Protein AF-A0A3C0G3Q4-F1 (afdb_monomer_lite)

Structure (mmCIF, N/CA/C/O backbone):
data_AF-A0A3C0G3Q4-F1
#
_entry.id   AF-A0A3C0G3Q4-F1
#
loop_
_atom_site.group_PDB
_atom_site.id
_atom_site.type_symbol
_atom_site.label_atom_id
_atom_site.label_alt_id
_atom_site.label_comp_id
_atom_site.label_asym_id
_atom_site.label_entity_id
_atom_site.label_seq_id
_atom_site.pdbx_PDB_ins_code
_atom_site.Cartn_x
_atom_sit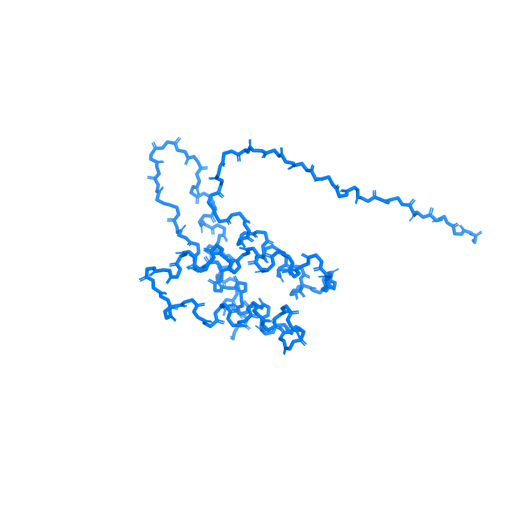e.Cartn_y
_atom_site.Cartn_z
_atom_site.occupancy
_atom_site.B_iso_or_equiv
_atom_site.auth_seq_id
_atom_site.auth_comp_id
_atom_site.auth_asym_id
_atom_site.auth_atom_id
_atom_site.pdbx_PDB_model_num
ATOM 1 N N . ARG A 1 1 ? -2.476 10.904 43.387 1.00 53.00 1 ARG A N 1
ATOM 2 C CA . ARG A 1 1 ? -2.756 12.140 42.613 1.00 53.00 1 ARG A CA 1
ATOM 3 C C . ARG A 1 1 ? -1.455 12.919 42.488 1.00 53.00 1 ARG A C 1
ATOM 5 O O . ARG A 1 1 ? -1.020 13.441 43.497 1.00 53.00 1 ARG A O 1
ATOM 12 N N . LEU A 1 2 ? -0.826 12.942 41.315 1.00 40.22 2 LEU A N 1
ATOM 13 C CA . LEU A 1 2 ? -0.593 14.146 40.508 1.00 40.22 2 LEU A CA 1
ATOM 14 C C . LEU A 1 2 ? 0.182 13.722 39.253 1.00 40.22 2 LEU A C 1
ATOM 16 O O . LEU A 1 2 ? 1.098 12.912 39.301 1.00 40.22 2 LEU A O 1
ATOM 20 N N . THR A 1 3 ? -0.289 14.240 38.135 1.00 50.31 3 THR A N 1
ATOM 21 C CA . THR A 1 3 ? 0.071 13.961 36.750 1.00 50.31 3 THR A CA 1
ATOM 22 C C . THR A 1 3 ? 1.507 14.368 36.422 1.00 50.31 3 THR A C 1
ATOM 24 O O . THR A 1 3 ? 1.848 15.547 36.535 1.00 50.31 3 THR A O 1
ATOM 27 N N . GLY A 1 4 ? 2.319 13.426 35.944 1.00 35.78 4 GLY A N 1
ATOM 28 C CA . GLY A 1 4 ? 3.590 13.719 35.286 1.00 35.78 4 GLY A CA 1
ATOM 29 C C . GLY A 1 4 ? 3.365 13.892 33.788 1.00 35.78 4 GLY A C 1
ATOM 30 O O . GLY A 1 4 ? 3.125 12.918 33.083 1.00 35.78 4 GLY A O 1
ATOM 31 N N . LYS A 1 5 ? 3.396 15.141 33.316 1.00 47.94 5 LYS A N 1
ATOM 32 C CA . LYS A 1 5 ? 3.453 15.485 31.891 1.00 47.94 5 LYS A CA 1
ATOM 33 C C . LYS A 1 5 ? 4.680 14.819 31.268 1.00 47.94 5 LYS A C 1
ATOM 35 O O . LYS A 1 5 ? 5.780 15.040 31.760 1.00 47.94 5 LYS A O 1
ATOM 40 N N . ILE A 1 6 ? 4.502 14.114 30.157 1.00 45.72 6 ILE A N 1
ATOM 41 C CA . ILE A 1 6 ? 5.606 13.805 29.246 1.00 45.72 6 ILE A CA 1
ATOM 42 C C . ILE A 1 6 ? 5.255 14.468 27.918 1.00 45.72 6 ILE A C 1
ATOM 44 O O . ILE A 1 6 ? 4.472 13.958 27.122 1.00 45.72 6 ILE A O 1
ATOM 48 N N . LYS A 1 7 ? 5.774 15.683 27.745 1.00 42.25 7 LYS A N 1
ATOM 49 C CA . LYS A 1 7 ? 5.955 16.315 26.443 1.00 42.25 7 LYS A CA 1
ATOM 50 C C . LYS A 1 7 ? 7.419 16.102 26.098 1.00 42.25 7 LYS A C 1
ATOM 52 O O . LYS A 1 7 ? 8.208 16.864 26.620 1.00 42.25 7 LYS A O 1
ATOM 57 N N . ASP A 1 8 ? 7.754 15.144 25.240 1.00 36.97 8 ASP A N 1
ATOM 58 C CA . ASP A 1 8 ? 9.074 15.097 24.596 1.00 36.97 8 ASP A CA 1
ATOM 59 C C . ASP A 1 8 ? 9.000 14.334 23.259 1.00 36.97 8 ASP A C 1
ATOM 61 O O . ASP A 1 8 ? 9.072 13.112 23.182 1.00 36.97 8 ASP A O 1
ATOM 65 N N . ILE A 1 9 ? 8.690 15.111 22.216 1.00 47.62 9 ILE A N 1
ATOM 66 C CA . ILE A 1 9 ? 9.418 15.239 20.943 1.00 47.62 9 ILE A CA 1
ATOM 67 C C . ILE A 1 9 ? 10.106 13.957 20.428 1.00 47.62 9 ILE A C 1
ATOM 69 O O . ILE A 1 9 ? 11.152 13.554 20.933 1.00 47.62 9 ILE A O 1
ATOM 73 N N . LYS A 1 10 ? 9.627 13.408 19.301 1.00 33.09 10 LYS A N 1
ATOM 74 C CA . LYS A 1 10 ? 10.506 12.668 18.382 1.00 33.09 10 LYS A CA 1
ATOM 75 C C . LYS A 1 10 ? 10.771 13.516 17.149 1.00 33.09 10 LYS A C 1
ATOM 77 O O . LYS A 1 10 ? 9.884 13.766 16.341 1.00 33.09 10 LYS A O 1
ATOM 82 N N . ASN A 1 11 ? 12.013 13.988 17.101 1.00 32.00 11 ASN A N 1
ATOM 83 C CA . ASN A 1 11 ? 12.652 14.712 16.019 1.00 32.00 11 ASN A CA 1
ATOM 84 C C . ASN A 1 11 ? 12.264 14.158 14.647 1.00 32.00 11 ASN A C 1
ATOM 86 O O . ASN A 1 11 ? 12.534 12.998 14.337 1.00 32.00 11 ASN A O 1
ATOM 90 N N . TYR A 1 12 ? 11.725 15.037 13.810 1.00 40.12 12 TYR A N 1
ATOM 91 C CA . TYR A 1 12 ? 11.748 14.890 12.365 1.00 40.12 12 TYR A CA 1
ATOM 92 C C . TYR A 1 12 ? 13.212 15.085 11.930 1.00 40.12 12 TYR A C 1
ATOM 94 O O . TYR A 1 12 ? 13.652 16.191 11.621 1.00 40.12 12 TYR A O 1
ATOM 102 N N . SER A 1 13 ? 14.021 14.026 12.030 1.00 34.19 13 SER A N 1
ATOM 103 C CA . SER A 1 13 ? 15.392 14.047 11.524 1.00 34.19 13 SER A CA 1
ATOM 104 C C . SER A 1 13 ? 15.311 13.948 10.009 1.00 34.19 13 SER A C 1
ATOM 106 O O . SER A 1 13 ? 15.182 12.863 9.448 1.00 34.19 13 SER A O 1
ATOM 108 N N . LYS A 1 14 ? 15.358 15.106 9.350 1.00 44.78 14 LYS A N 1
ATOM 109 C CA . LYS A 1 14 ? 15.646 15.228 7.924 1.00 44.78 14 LYS A CA 1
ATOM 110 C C . LYS A 1 14 ? 17.100 14.801 7.713 1.00 44.78 14 LYS A C 1
ATOM 112 O O . LYS A 1 14 ? 18.000 15.628 7.637 1.00 44.78 14 LYS A O 1
ATOM 117 N N . ASN A 1 15 ? 17.330 13.494 7.701 1.00 35.03 15 ASN A N 1
ATOM 118 C CA . ASN A 1 15 ? 18.604 12.917 7.318 1.00 35.03 15 ASN A CA 1
ATOM 119 C C . ASN A 1 15 ? 18.560 12.697 5.808 1.00 35.03 15 ASN A C 1
ATOM 121 O O . ASN A 1 15 ? 18.136 11.652 5.327 1.00 35.03 15 ASN A O 1
ATOM 125 N N . GLU A 1 16 ? 19.007 13.710 5.065 1.00 40.47 16 GLU A N 1
ATOM 126 C CA . GLU A 1 16 ? 19.535 13.549 3.707 1.00 40.47 16 GLU A CA 1
ATOM 127 C C . GLU A 1 16 ? 20.806 12.688 3.782 1.00 40.47 16 GLU A C 1
ATOM 129 O O . GLU A 1 16 ? 21.929 13.172 3.666 1.00 40.47 16 GLU A O 1
ATOM 134 N N . THR A 1 17 ? 20.647 11.396 4.067 1.00 36.12 17 THR A N 1
ATOM 135 C CA . THR A 1 17 ? 21.727 10.418 3.968 1.00 36.12 17 THR A CA 1
ATOM 136 C C . THR A 1 17 ? 21.529 9.671 2.666 1.00 36.12 17 THR A C 1
ATOM 138 O O . THR A 1 17 ? 20.880 8.631 2.633 1.00 36.12 17 THR A O 1
ATOM 141 N N . THR A 1 18 ? 22.088 10.226 1.591 1.00 48.38 18 THR A N 1
ATOM 142 C CA . THR A 1 18 ? 22.407 9.519 0.346 1.00 48.38 18 THR A CA 1
ATOM 143 C C . THR A 1 18 ? 23.060 8.179 0.694 1.00 48.38 18 THR A C 1
ATOM 145 O O . THR A 1 18 ? 24.253 8.122 0.984 1.00 48.38 18 THR A O 1
ATOM 148 N N . SER A 1 19 ? 22.267 7.112 0.742 1.00 37.28 19 SER A N 1
ATOM 149 C CA . SER A 1 19 ? 22.692 5.786 1.192 1.00 37.28 19 SER A CA 1
ATOM 150 C C . SER A 1 19 ? 22.136 4.772 0.211 1.00 37.28 19 SER A C 1
ATOM 152 O O . SER A 1 19 ? 21.012 4.325 0.373 1.00 37.28 19 SER A O 1
ATOM 154 N N . ALA A 1 20 ? 22.930 4.487 -0.825 1.00 42.19 20 ALA A N 1
ATOM 155 C CA . ALA A 1 20 ? 22.786 3.375 -1.766 1.00 42.19 20 ALA A CA 1
ATOM 156 C C . ALA A 1 20 ? 21.333 3.007 -2.113 1.00 42.19 20 ALA A C 1
ATOM 158 O O . ALA A 1 20 ? 20.776 2.155 -1.429 1.00 42.19 20 ALA A O 1
ATOM 159 N N . ASP A 1 21 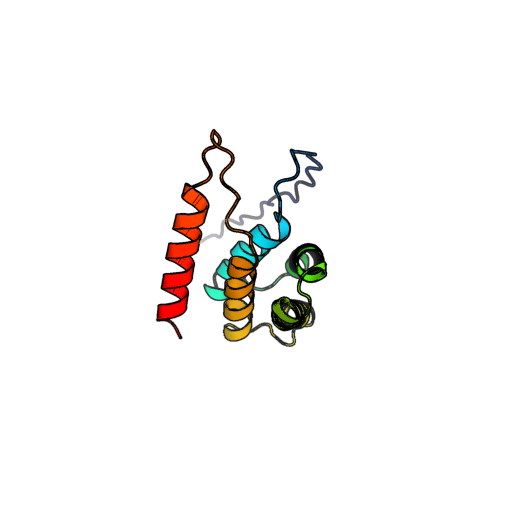? 20.774 3.615 -3.172 1.00 47.53 21 ASP A N 1
ATOM 160 C CA . ASP A 1 21 ? 19.427 3.401 -3.729 1.00 47.53 21 ASP A CA 1
ATOM 161 C C . ASP A 1 21 ? 18.860 2.003 -3.431 1.00 47.53 21 ASP A C 1
ATOM 163 O O . ASP A 1 21 ? 19.009 1.055 -4.211 1.00 47.53 21 ASP A O 1
ATOM 167 N N . LEU A 1 22 ? 18.228 1.848 -2.263 1.00 58.72 22 LEU A N 1
ATOM 168 C CA . LEU A 1 22 ? 17.490 0.644 -1.940 1.00 58.72 22 LEU A CA 1
ATOM 169 C C . LEU A 1 22 ? 16.242 0.706 -2.814 1.00 58.72 22 LEU A C 1
ATOM 171 O O . LEU A 1 22 ? 15.433 1.619 -2.645 1.00 58.72 22 LEU A O 1
ATOM 175 N N . PRO A 1 23 ? 16.059 -0.233 -3.755 1.00 70.75 23 PRO A N 1
ATOM 176 C CA . PRO A 1 23 ? 14.931 -0.150 -4.658 1.00 70.75 23 PRO A CA 1
ATOM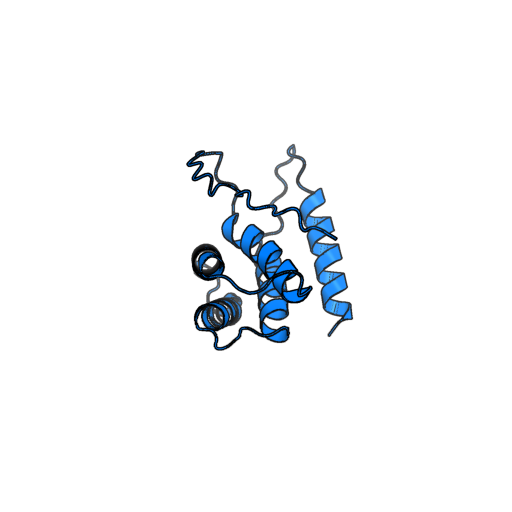 177 C C . PRO A 1 23 ? 13.630 -0.275 -3.855 1.00 70.75 23 PRO A C 1
ATOM 179 O O . PRO A 1 23 ? 13.511 -1.136 -2.964 1.00 70.75 23 PRO A O 1
ATOM 182 N N . PHE A 1 24 ? 12.668 0.576 -4.209 1.00 78.69 24 PHE A N 1
ATOM 183 C CA . PHE A 1 24 ? 11.301 0.583 -3.690 1.00 78.69 24 PHE A CA 1
ATOM 184 C C . PHE A 1 24 ? 11.195 0.867 -2.179 1.00 78.69 24 PHE A C 1
ATOM 186 O O . PHE A 1 24 ? 10.459 0.186 -1.457 1.00 78.69 24 PHE A O 1
ATOM 193 N N . GLU A 1 25 ? 11.987 1.811 -1.663 1.00 85.56 25 GLU A N 1
ATOM 194 C CA . GLU A 1 25 ? 11.963 2.177 -0.241 1.00 85.56 25 GLU A CA 1
ATOM 195 C C . GLU A 1 25 ? 10.626 2.818 0.160 1.00 85.56 25 GLU A C 1
ATOM 197 O O . GLU A 1 25 ? 10.072 2.471 1.209 1.00 85.56 25 GLU A O 1
ATOM 202 N N . ALA A 1 26 ? 10.054 3.685 -0.681 1.00 86.81 26 ALA A N 1
ATOM 203 C CA . ALA A 1 26 ? 8.774 4.317 -0.375 1.00 86.81 26 ALA A CA 1
ATOM 204 C C . ALA A 1 26 ? 7.630 3.292 -0.345 1.00 86.81 26 ALA A C 1
ATOM 206 O O . ALA A 1 26 ? 6.797 3.348 0.559 1.00 86.81 26 ALA A O 1
ATOM 207 N N . ILE A 1 27 ? 7.621 2.311 -1.256 1.00 87.38 27 ILE A N 1
ATOM 208 C CA . ILE A 1 27 ? 6.654 1.200 -1.239 1.00 87.38 27 ILE A CA 1
ATOM 209 C C . ILE A 1 27 ? 6.756 0.398 0.066 1.00 87.38 27 ILE A C 1
ATOM 211 O O . ILE A 1 27 ? 5.735 0.142 0.705 1.00 87.38 27 ILE A O 1
ATOM 215 N N . LYS A 1 28 ? 7.966 0.034 0.510 1.00 86.00 28 LYS A N 1
ATOM 216 C CA . LYS A 1 28 ? 8.164 -0.719 1.767 1.00 86.00 28 LYS A CA 1
ATOM 217 C C . LYS A 1 28 ? 7.677 0.059 2.986 1.00 86.00 28 LYS A C 1
ATOM 219 O O . LYS A 1 28 ? 6.967 -0.487 3.831 1.00 86.00 28 LYS A O 1
ATOM 224 N N . ASN A 1 29 ? 8.018 1.342 3.053 1.00 88.56 29 ASN A N 1
ATOM 225 C CA . ASN A 1 29 ? 7.578 2.215 4.135 1.00 88.56 29 ASN A CA 1
ATOM 226 C C . ASN A 1 29 ? 6.053 2.400 4.115 1.00 88.56 29 ASN A C 1
ATOM 228 O O . ASN A 1 29 ? 5.423 2.377 5.171 1.00 88.56 29 ASN A O 1
ATOM 232 N N . ALA A 1 30 ? 5.439 2.508 2.933 1.00 89.88 30 ALA A N 1
ATOM 233 C CA . ALA A 1 30 ? 3.988 2.568 2.786 1.00 89.88 30 ALA A CA 1
ATOM 234 C C . ALA A 1 30 ? 3.295 1.276 3.246 1.00 89.88 30 ALA A C 1
ATOM 236 O O . ALA A 1 30 ? 2.283 1.362 3.935 1.00 89.88 30 ALA A O 1
ATOM 237 N N . VAL A 1 31 ? 3.842 0.093 2.945 1.00 88.69 31 VAL A N 1
ATOM 238 C CA . VAL A 1 31 ? 3.311 -1.197 3.431 1.00 88.69 31 VAL A CA 1
ATOM 239 C C . VAL A 1 31 ? 3.337 -1.266 4.957 1.00 88.69 31 VAL A C 1
ATOM 241 O O . VAL A 1 31 ? 2.324 -1.609 5.569 1.00 88.69 31 VAL A O 1
ATOM 244 N N . SER A 1 32 ? 4.462 -0.896 5.577 1.00 88.88 32 SER A N 1
ATOM 245 C CA . SER A 1 32 ? 4.580 -0.850 7.040 1.00 88.88 32 SER A CA 1
ATOM 246 C C . SER A 1 32 ? 3.621 0.176 7.648 1.00 88.88 32 SER A C 1
ATOM 248 O O . SER A 1 32 ? 2.974 -0.088 8.660 1.00 88.88 32 SER A O 1
ATOM 250 N N . ARG A 1 33 ? 3.443 1.330 6.995 1.00 91.06 33 ARG A N 1
ATOM 251 C CA . ARG A 1 33 ? 2.485 2.335 7.450 1.00 91.06 33 ARG A CA 1
ATOM 252 C C . ARG A 1 33 ? 1.037 1.853 7.348 1.00 91.06 33 ARG A C 1
ATOM 254 O O . ARG A 1 33 ? 0.264 2.069 8.277 1.00 91.06 33 ARG A O 1
ATOM 261 N N . LEU A 1 34 ? 0.670 1.190 6.252 1.00 88.19 34 LEU A N 1
ATOM 262 C CA . LEU A 1 34 ? -0.655 0.591 6.073 1.00 88.19 34 LEU A CA 1
ATOM 263 C C . LEU A 1 34 ? -0.926 -0.489 7.118 1.00 88.19 34 LEU A C 1
ATOM 265 O O . LEU A 1 34 ? -2.043 -0.564 7.613 1.00 88.19 34 LEU A O 1
ATOM 269 N N . GLU A 1 35 ? 0.085 -1.261 7.518 1.00 87.69 35 GLU A N 1
ATOM 270 C CA . GLU A 1 35 ? -0.049 -2.245 8.594 1.00 87.69 35 GLU A CA 1
ATOM 271 C C . GLU A 1 35 ? -0.496 -1.599 9.910 1.00 87.69 35 GLU A C 1
ATOM 273 O O . GLU A 1 35 ? -1.470 -2.046 10.512 1.00 87.69 35 GLU A O 1
ATOM 278 N N . GLN A 1 36 ? 0.146 -0.500 10.315 1.00 87.69 36 GLN A N 1
ATOM 279 C CA . GLN A 1 36 ? -0.220 0.239 11.531 1.00 87.69 36 GLN A CA 1
ATOM 280 C C . GLN A 1 36 ? -1.655 0.781 11.473 1.00 87.69 36 GLN A C 1
ATOM 282 O O . GLN A 1 36 ? -2.364 0.787 12.483 1.00 87.69 36 GLN A O 1
ATOM 287 N N . LEU A 1 37 ? -2.090 1.228 10.288 1.00 87.88 37 LEU A N 1
ATOM 288 C CA . LEU A 1 37 ? -3.460 1.689 10.049 1.00 87.88 37 LEU A CA 1
ATOM 289 C C . LEU A 1 37 ? -4.461 0.522 10.101 1.00 87.88 37 LEU A C 1
ATOM 291 O O . LEU A 1 37 ? -5.548 0.673 10.654 1.00 87.88 37 LEU A O 1
ATOM 295 N N . VAL A 1 38 ? -4.098 -0.652 9.572 1.00 86.12 38 VAL A N 1
ATOM 296 C CA . VAL A 1 38 ? -4.924 -1.873 9.599 1.00 86.12 38 VAL A CA 1
ATOM 297 C C . VAL A 1 38 ? -5.071 -2.424 11.015 1.00 86.12 38 VAL A C 1
ATOM 299 O O . VAL A 1 38 ? -6.160 -2.855 11.391 1.00 86.12 38 VAL A O 1
ATOM 302 N N . GLN A 1 39 ? -4.001 -2.401 11.809 1.00 84.94 39 GLN A N 1
ATOM 303 C CA . GLN A 1 39 ? -4.025 -2.834 13.207 1.00 84.94 39 GLN A CA 1
ATOM 304 C C . GLN A 1 39 ? -4.743 -1.829 14.125 1.00 84.94 39 GLN A C 1
ATOM 306 O O . GLN A 1 39 ? -5.016 -2.140 15.283 1.00 84.94 39 GLN A O 1
ATOM 311 N N . GLY A 1 40 ? -5.075 -0.634 13.619 1.00 81.94 40 GLY A N 1
ATOM 312 C CA . GLY A 1 40 ? -5.714 0.427 14.397 1.00 81.94 40 GLY A CA 1
ATOM 313 C C . GLY A 1 40 ? -4.805 1.015 15.479 1.00 81.94 40 GLY A C 1
ATOM 314 O O . GLY A 1 40 ? -5.288 1.683 16.390 1.00 81.94 40 GLY A O 1
ATOM 315 N N . GLU A 1 41 ? -3.495 0.768 15.398 1.00 77.00 41 GLU A N 1
ATOM 316 C CA . GLU A 1 41 ? -2.515 1.267 16.364 1.00 77.00 41 GLU A CA 1
ATOM 317 C C . GLU A 1 41 ? -2.326 2.780 16.244 1.00 77.00 41 GLU A C 1
ATOM 319 O O . GLU A 1 41 ? -1.978 3.454 17.218 1.00 77.00 41 GLU A O 1
ATOM 324 N N . GLN A 1 42 ? -2.518 3.320 15.038 1.00 81.56 42 GLN A N 1
ATOM 325 C CA . GLN A 1 42 ? -2.334 4.732 14.735 1.00 81.56 42 GLN A CA 1
ATOM 326 C C . GLN A 1 42 ? -3.378 5.227 13.736 1.00 81.56 42 GLN A C 1
ATOM 328 O O . GLN A 1 42 ? -3.800 4.502 12.843 1.00 81.56 42 GLN A O 1
ATOM 333 N N . GLU A 1 43 ? -3.760 6.495 13.871 1.00 86.88 43 GLU A N 1
ATOM 334 C CA . GLU A 1 43 ? -4.614 7.183 12.903 1.00 86.88 43 GLU A CA 1
ATOM 335 C C . GLU A 1 43 ? -3.792 7.736 11.730 1.00 86.88 43 GLU A C 1
ATOM 337 O O . GLU A 1 43 ? -2.571 7.924 11.829 1.00 86.88 43 GLU A O 1
ATOM 342 N N . PHE A 1 44 ? -4.484 8.020 10.625 1.00 88.44 44 PHE A N 1
ATOM 343 C CA . PHE A 1 44 ? -3.909 8.677 9.454 1.00 88.44 44 PHE A CA 1
ATOM 344 C C . PHE A 1 44 ? -3.449 10.106 9.790 1.00 88.44 44 PHE A C 1
ATOM 346 O O . PHE A 1 44 ? -4.168 10.864 10.443 1.00 88.44 44 PHE A O 1
ATOM 353 N N . LYS A 1 45 ? -2.274 10.496 9.295 1.00 90.06 45 LYS A N 1
ATOM 354 C CA . LYS A 1 45 ? -1.639 11.809 9.479 1.00 90.06 45 LYS A CA 1
ATOM 355 C C . LYS A 1 45 ? -1.320 12.459 8.139 1.00 90.06 45 LYS A C 1
ATOM 357 O O . LYS A 1 45 ? -1.198 11.784 7.126 1.00 90.06 45 LYS A O 1
ATOM 362 N N . GLU A 1 46 ? -1.129 13.775 8.129 1.00 84.38 46 GLU A N 1
ATOM 363 C CA . GLU A 1 46 ? -0.789 14.511 6.901 1.00 84.38 46 GLU A CA 1
ATOM 364 C C . GLU A 1 46 ? 0.496 13.988 6.238 1.00 84.38 46 GLU A C 1
ATOM 366 O O . GLU A 1 46 ? 0.524 13.837 5.016 1.00 84.38 46 GLU A O 1
ATOM 371 N N . ASP A 1 47 ? 1.495 13.597 7.039 1.00 87.12 47 ASP A N 1
ATOM 372 C CA . ASP A 1 47 ? 2.738 12.962 6.577 1.00 87.12 47 ASP A CA 1
ATOM 373 C C . ASP A 1 47 ? 2.506 11.670 5.774 1.00 87.12 47 ASP A C 1
ATOM 375 O O . ASP A 1 47 ? 3.272 11.357 4.860 1.00 87.12 47 ASP A O 1
ATOM 379 N N . ASP A 1 48 ? 1.416 10.947 6.047 1.00 87.31 48 ASP A N 1
ATOM 380 C CA . ASP A 1 48 ? 1.075 9.719 5.326 1.00 87.31 48 ASP A CA 1
ATOM 381 C C . ASP A 1 48 ? 0.743 10.013 3.863 1.00 87.31 48 ASP A C 1
ATOM 383 O O . ASP A 1 48 ? 1.022 9.205 2.984 1.00 87.31 48 ASP A O 1
ATOM 387 N N . THR A 1 49 ? 0.215 11.204 3.574 1.00 88.12 49 THR A N 1
ATOM 388 C CA . THR A 1 49 ? -0.050 11.653 2.200 1.00 88.12 49 THR A CA 1
ATOM 389 C C . THR A 1 49 ? 1.245 11.740 1.400 1.00 88.12 49 THR A C 1
ATOM 391 O O . THR A 1 49 ? 1.292 11.315 0.246 1.00 88.12 49 THR A O 1
ATOM 394 N N . ILE A 1 50 ? 2.312 12.260 2.014 1.00 90.12 50 ILE A N 1
ATOM 395 C CA . ILE A 1 50 ? 3.630 12.395 1.382 1.00 90.12 50 ILE A CA 1
ATOM 396 C C . ILE A 1 50 ? 4.203 11.005 1.104 1.00 90.12 50 ILE A C 1
ATOM 398 O O . ILE A 1 50 ? 4.660 10.731 -0.006 1.00 90.12 50 ILE A O 1
ATOM 402 N N . LEU A 1 51 ? 4.109 10.111 2.091 1.00 88.69 51 LEU A N 1
ATOM 403 C CA . LEU A 1 51 ? 4.559 8.730 1.976 1.00 88.69 51 LEU A CA 1
ATOM 404 C C . LEU A 1 51 ? 3.819 7.963 0.871 1.00 88.69 51 LEU A C 1
ATOM 406 O O . LEU A 1 51 ? 4.452 7.338 0.021 1.00 88.69 51 LEU A O 1
ATOM 410 N N . PHE A 1 52 ? 2.488 8.037 0.847 1.00 90.12 52 PHE A N 1
ATOM 411 C CA . PHE A 1 52 ? 1.665 7.349 -0.148 1.00 90.12 52 PHE A CA 1
ATOM 412 C C . PHE A 1 52 ? 1.836 7.928 -1.552 1.00 90.12 52 PHE A C 1
ATOM 414 O O . PHE A 1 52 ? 1.861 7.166 -2.517 1.00 90.12 52 PHE A O 1
ATOM 421 N N . THR A 1 53 ? 2.072 9.237 -1.673 1.00 88.44 53 THR A N 1
ATOM 422 C CA . THR A 1 53 ? 2.437 9.862 -2.953 1.00 88.44 53 THR A CA 1
ATOM 423 C C . THR A 1 53 ? 3.781 9.333 -3.460 1.00 88.44 53 THR A C 1
ATOM 425 O O . THR A 1 53 ? 3.907 8.981 -4.632 1.00 88.44 53 THR A O 1
ATOM 428 N N . ALA A 1 54 ? 4.792 9.239 -2.590 1.00 88.81 54 ALA A N 1
ATOM 429 C CA . ALA A 1 54 ? 6.106 8.713 -2.957 1.00 88.81 54 ALA A CA 1
ATOM 430 C C . ALA A 1 54 ? 6.032 7.236 -3.381 1.00 88.81 54 ALA A C 1
ATOM 432 O O . ALA A 1 54 ? 6.570 6.874 -4.427 1.00 88.81 54 ALA A O 1
ATOM 433 N N . ALA A 1 55 ? 5.294 6.410 -2.635 1.00 88.69 55 ALA A N 1
ATOM 434 C CA . ALA A 1 55 ? 5.048 5.013 -2.989 1.00 88.69 55 ALA A CA 1
ATOM 435 C C . ALA A 1 55 ? 4.283 4.877 -4.313 1.00 88.69 55 ALA A C 1
ATOM 437 O O . ALA A 1 55 ? 4.617 4.027 -5.134 1.00 88.69 55 ALA A O 1
ATOM 438 N N . GLY A 1 56 ? 3.297 5.745 -4.557 1.00 87.62 56 GLY A N 1
ATOM 439 C CA . GLY A 1 56 ? 2.579 5.813 -5.827 1.00 87.62 56 GLY A CA 1
ATOM 440 C C . GLY A 1 56 ? 3.493 6.160 -7.003 1.00 87.62 56 GLY A C 1
ATOM 441 O O . GLY A 1 56 ? 3.361 5.561 -8.066 1.00 87.62 56 GLY A O 1
ATOM 442 N N . ASN A 1 57 ? 4.460 7.061 -6.816 1.00 88.06 57 ASN A N 1
ATOM 443 C CA . ASN A 1 57 ? 5.443 7.403 -7.847 1.00 88.06 57 ASN A CA 1
ATOM 444 C C . ASN A 1 57 ? 6.398 6.237 -8.151 1.00 88.06 57 ASN A C 1
ATOM 446 O O . ASN A 1 57 ? 6.645 5.949 -9.322 1.00 88.06 57 ASN A O 1
ATOM 450 N N . GLU A 1 58 ? 6.901 5.537 -7.129 1.00 87.38 58 GLU A N 1
ATOM 451 C CA . GLU A 1 58 ? 7.719 4.326 -7.316 1.00 87.38 58 GLU A CA 1
ATOM 452 C C . GLU A 1 58 ? 6.923 3.206 -8.002 1.00 87.38 58 GLU A C 1
ATOM 454 O O . GLU A 1 58 ? 7.410 2.550 -8.924 1.00 87.38 58 GLU A O 1
ATOM 459 N N . LEU A 1 59 ? 5.662 3.015 -7.609 1.00 87.00 59 LEU A N 1
ATOM 460 C CA . LEU A 1 59 ? 4.780 2.040 -8.238 1.00 87.00 59 LEU A CA 1
ATOM 461 C C . LEU A 1 59 ? 4.456 2.426 -9.685 1.00 87.00 59 LEU A C 1
ATOM 463 O O . LEU A 1 59 ? 4.391 1.562 -10.553 1.00 87.00 59 LEU A O 1
ATOM 467 N N . ALA A 1 60 ? 4.292 3.717 -9.973 1.00 84.31 60 ALA A N 1
ATOM 468 C CA . ALA A 1 60 ? 4.083 4.206 -11.329 1.00 84.31 60 ALA A CA 1
ATOM 469 C C . ALA A 1 60 ? 5.289 3.912 -12.232 1.00 84.31 60 ALA A C 1
ATOM 471 O O . ALA A 1 60 ? 5.094 3.608 -13.406 1.00 84.31 60 ALA A O 1
ATOM 472 N N . GLN A 1 61 ? 6.516 3.930 -11.696 1.00 83.56 61 GLN A N 1
ATOM 473 C CA . GLN A 1 61 ? 7.705 3.497 -12.436 1.00 83.56 61 GLN A CA 1
ATOM 474 C C . GLN A 1 61 ? 7.647 2.002 -12.780 1.00 83.56 61 GLN A C 1
ATOM 476 O O . GLN A 1 61 ? 7.884 1.646 -13.932 1.00 83.56 61 GLN A O 1
ATOM 481 N N . LEU A 1 62 ? 7.241 1.141 -11.837 1.00 80.12 62 LEU A N 1
ATOM 482 C CA . LEU A 1 62 ? 6.967 -0.284 -12.107 1.00 80.12 62 LEU A CA 1
ATOM 483 C C . LEU A 1 62 ? 5.832 -0.476 -13.126 1.00 80.12 62 LEU A C 1
ATOM 485 O O . LEU A 1 62 ? 5.815 -1.430 -13.905 1.00 80.12 62 LEU A O 1
ATOM 489 N N . ALA A 1 63 ? 4.878 0.451 -13.135 1.00 77.94 63 ALA A N 1
ATOM 490 C CA . ALA A 1 63 ? 3.728 0.434 -14.019 1.00 77.94 63 ALA A CA 1
ATOM 491 C C . ALA A 1 63 ? 4.036 0.884 -15.449 1.00 77.94 63 ALA A C 1
ATOM 493 O O . ALA A 1 63 ? 3.193 0.679 -16.316 1.00 77.94 63 ALA A O 1
ATOM 494 N N . ILE A 1 64 ? 5.224 1.424 -15.741 1.00 77.00 64 ILE A N 1
ATOM 495 C CA . ILE A 1 64 ? 5.619 1.746 -17.123 1.00 77.00 64 ILE A CA 1
ATOM 496 C C . ILE A 1 64 ? 5.607 0.478 -17.988 1.00 77.00 64 ILE A C 1
ATOM 498 O O . ILE A 1 64 ? 5.154 0.515 -19.130 1.00 77.00 64 ILE A O 1
ATOM 502 N N . GLU A 1 65 ? 6.049 -0.653 -17.434 1.00 72.88 65 GLU A N 1
ATOM 503 C CA . GLU A 1 65 ? 6.086 -1.930 -18.150 1.00 72.88 65 GLU A CA 1
ATOM 504 C C . GLU A 1 65 ? 4.703 -2.591 -18.239 1.00 72.88 65 GLU A C 1
ATOM 506 O O . GLU A 1 65 ? 4.391 -3.245 -19.230 1.00 72.88 65 GLU A O 1
ATOM 511 N N . ASN A 1 66 ? 3.863 -2.428 -17.209 1.00 71.62 66 ASN A N 1
ATOM 512 C CA . ASN A 1 66 ? 2.547 -3.068 -17.117 1.00 71.62 66 ASN A CA 1
ATOM 513 C C . ASN A 1 66 ? 1.518 -2.161 -16.411 1.00 71.62 66 ASN A C 1
ATOM 515 O O . ASN A 1 66 ? 1.134 -2.430 -15.269 1.00 71.62 66 ASN A O 1
ATOM 519 N N . PRO A 1 67 ? 1.019 -1.101 -17.071 1.00 71.25 67 PRO A N 1
ATOM 520 C CA . PRO A 1 67 ? 0.224 -0.067 -16.405 1.00 71.25 67 PRO A CA 1
ATOM 521 C C . PRO A 1 67 ? -1.130 -0.577 -15.913 1.00 71.25 67 PRO A C 1
ATOM 523 O O . PRO A 1 67 ? -1.595 -0.189 -14.843 1.00 71.25 67 PRO A O 1
ATOM 526 N N . GLY A 1 68 ? -1.743 -1.500 -16.662 1.00 76.19 68 GLY A N 1
ATOM 527 C CA . GLY A 1 68 ? -3.026 -2.099 -16.294 1.00 76.19 68 GLY A CA 1
ATOM 528 C C . GLY A 1 68 ? -2.971 -2.897 -14.990 1.00 76.19 68 GLY A C 1
ATOM 529 O O . GLY A 1 68 ? -3.957 -2.917 -14.260 1.00 76.19 68 GLY A O 1
ATOM 530 N N . LYS A 1 69 ? -1.816 -3.495 -14.662 1.00 80.06 69 LYS A N 1
ATOM 531 C CA . LYS A 1 69 ? -1.647 -4.326 -13.461 1.00 80.06 69 LYS A CA 1
ATOM 532 C C . LYS A 1 69 ? -1.694 -3.503 -12.171 1.00 80.06 69 LYS A C 1
ATOM 534 O O . LYS A 1 69 ? -2.199 -3.983 -11.168 1.00 80.06 69 LYS A O 1
ATOM 539 N N . TYR A 1 70 ? -1.200 -2.265 -12.196 1.00 86.00 70 TYR A N 1
ATOM 540 C CA . TYR A 1 70 ? -1.043 -1.446 -10.985 1.00 86.00 70 TYR A CA 1
ATOM 541 C C . TYR A 1 70 ? -2.066 -0.314 -10.865 1.00 86.00 70 TYR A C 1
ATOM 543 O O . TYR A 1 70 ? -2.081 0.410 -9.869 1.00 86.00 70 TYR A O 1
ATOM 551 N N . LEU A 1 71 ? -2.951 -0.158 -11.854 1.00 84.06 71 LEU A N 1
ATOM 552 C CA . LEU A 1 71 ? -3.922 0.934 -11.892 1.00 84.06 71 LEU A CA 1
ATOM 553 C C . LEU A 1 71 ? -4.847 0.940 -10.667 1.00 84.06 71 LEU A C 1
ATOM 555 O O . LEU A 1 71 ? -5.092 1.999 -10.093 1.00 84.06 71 LEU A O 1
ATOM 559 N N . GLN A 1 72 ? -5.333 -0.230 -10.245 1.00 87.06 72 GLN A N 1
ATOM 560 C CA . GLN A 1 72 ? -6.226 -0.337 -9.086 1.00 87.06 72 GLN A CA 1
ATOM 561 C C . GLN A 1 72 ? -5.512 0.042 -7.782 1.00 87.06 72 GLN A C 1
ATOM 563 O O . GLN A 1 72 ? -6.097 0.697 -6.924 1.00 87.06 72 GLN A O 1
ATOM 568 N N . VAL A 1 73 ? -4.227 -0.291 -7.663 1.00 89.88 73 VAL A N 1
ATOM 569 C CA . VAL A 1 73 ? -3.391 0.041 -6.501 1.00 89.88 73 VAL A CA 1
ATOM 570 C C . VAL A 1 73 ? -3.145 1.545 -6.418 1.00 89.88 73 VAL A C 1
ATOM 572 O O . VAL A 1 73 ? -3.294 2.144 -5.356 1.00 89.88 73 VAL A O 1
ATOM 575 N N . LEU A 1 74 ? -2.832 2.176 -7.556 1.00 88.44 74 LEU A N 1
ATOM 576 C CA . LEU A 1 74 ? -2.664 3.627 -7.657 1.00 88.44 74 LEU A CA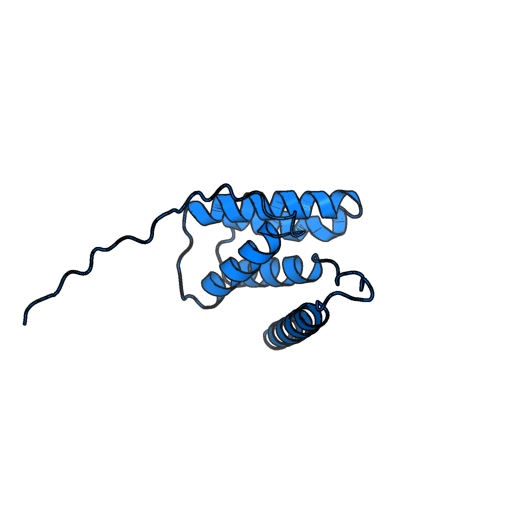 1
ATOM 577 C C . LEU A 1 74 ? -3.960 4.368 -7.308 1.00 88.44 74 LEU A C 1
ATOM 579 O O . LEU A 1 74 ? -3.925 5.378 -6.608 1.00 88.44 74 LEU A O 1
ATOM 583 N N . GLN A 1 75 ? -5.112 3.856 -7.753 1.00 89.06 75 GLN A N 1
ATOM 584 C CA . GLN A 1 75 ? -6.417 4.398 -7.370 1.00 89.06 75 GLN A CA 1
ATOM 585 C C . GLN A 1 75 ? -6.676 4.241 -5.868 1.00 89.06 75 GLN A C 1
ATOM 587 O O . GLN A 1 75 ? -7.090 5.205 -5.228 1.00 89.06 75 GLN A O 1
ATOM 592 N N . GLY A 1 76 ? -6.369 3.076 -5.292 1.00 90.38 76 GLY A N 1
ATOM 593 C CA . GLY A 1 76 ? -6.493 2.822 -3.856 1.00 90.38 76 GLY A CA 1
ATOM 594 C C . GLY A 1 76 ? -5.648 3.780 -3.014 1.00 90.38 76 GLY A C 1
ATOM 595 O O . GLY A 1 76 ? -6.181 4.408 -2.094 1.00 90.38 76 GLY A O 1
ATOM 596 N N . LEU A 1 77 ? -4.372 3.974 -3.376 1.00 89.94 77 LEU A N 1
ATOM 597 C CA . LEU A 1 77 ? -3.484 4.976 -2.768 1.00 89.94 77 LEU A CA 1
ATOM 598 C C . LEU A 1 77 ? -4.083 6.380 -2.873 1.00 89.94 77 LEU A C 1
ATOM 600 O O . LEU A 1 77 ? -4.187 7.091 -1.871 1.00 89.94 77 LEU A O 1
ATOM 604 N N . LYS A 1 78 ? -4.576 6.751 -4.058 1.00 89.94 78 LYS A N 1
ATOM 605 C CA . LYS A 1 78 ? -5.143 8.081 -4.270 1.00 89.94 78 LYS A CA 1
ATOM 606 C C . LYS A 1 78 ? -6.408 8.323 -3.449 1.00 89.94 78 LYS A C 1
ATOM 608 O O . LYS A 1 78 ? -6.629 9.427 -2.947 1.00 89.94 78 LYS A O 1
ATOM 613 N N . SER A 1 79 ? -7.240 7.302 -3.273 1.00 90.94 79 SER A N 1
ATOM 614 C CA . SER A 1 79 ? -8.423 7.365 -2.414 1.00 90.94 79 SER A CA 1
ATOM 615 C C . SER A 1 79 ? -8.060 7.517 -0.933 1.00 90.94 79 SER A C 1
ATOM 617 O O . SER A 1 79 ? -8.764 8.226 -0.207 1.00 90.94 79 SER A O 1
ATOM 619 N N . ILE A 1 80 ? -6.953 6.915 -0.480 1.00 90.50 80 ILE A N 1
ATOM 620 C CA . ILE A 1 80 ? -6.417 7.096 0.881 1.00 90.50 80 ILE A CA 1
ATOM 621 C C . ILE A 1 80 ? -5.964 8.544 1.091 1.00 90.50 80 ILE A C 1
ATOM 623 O O . ILE A 1 80 ? -6.370 9.173 2.074 1.00 90.50 80 ILE A O 1
ATOM 627 N N . GLU A 1 81 ? -5.186 9.096 0.155 1.00 88.06 81 GLU A N 1
ATOM 628 C CA . GLU A 1 81 ? -4.749 10.499 0.187 1.00 88.06 81 GLU A CA 1
ATOM 629 C C . GLU A 1 81 ? -5.955 11.446 0.294 1.00 88.06 81 GLU A C 1
ATOM 631 O O . GLU A 1 81 ? -6.029 12.273 1.204 1.00 88.06 81 GLU A O 1
ATOM 636 N N . ASN A 1 82 ? -6.958 11.249 -0.568 1.00 87.69 82 ASN A N 1
ATOM 637 C CA . ASN A 1 82 ? -8.147 12.098 -0.680 1.00 87.69 82 ASN A CA 1
ATOM 638 C C . ASN A 1 82 ? -9.197 11.891 0.427 1.00 87.69 82 ASN A C 1
ATOM 640 O O . ASN A 1 82 ? -10.290 12.445 0.329 1.00 87.69 82 ASN A O 1
ATOM 644 N N . ASN A 1 83 ? -8.920 11.079 1.451 1.00 87.81 83 ASN A N 1
ATOM 645 C CA . ASN A 1 83 ? -9.874 10.752 2.519 1.00 87.81 83 ASN A CA 1
ATOM 646 C C . ASN A 1 83 ? -11.186 10.093 2.034 1.00 87.81 83 ASN A C 1
ATOM 648 O O . ASN A 1 83 ? -12.187 10.096 2.743 1.00 87.81 83 ASN A O 1
ATOM 652 N N . THR A 1 84 ? -11.203 9.526 0.826 1.00 87.81 84 THR A N 1
ATOM 653 C CA . THR A 1 84 ? -12.380 8.842 0.253 1.00 87.81 84 THR A CA 1
ATOM 654 C C . THR A 1 84 ? -12.304 7.325 0.405 1.00 87.81 84 THR A C 1
ATOM 656 O O . THR A 1 84 ? -13.319 6.646 0.302 1.00 87.81 84 THR A O 1
ATOM 659 N N . GLY A 1 85 ? -11.113 6.793 0.698 1.00 85.19 85 GLY A N 1
ATOM 660 C CA . GLY A 1 85 ? -10.843 5.368 0.889 1.00 85.19 85 GLY A CA 1
ATOM 661 C C . GLY A 1 85 ? -10.028 5.071 2.146 1.00 85.19 85 GLY A C 1
ATOM 662 O O . GLY A 1 85 ? -9.221 4.149 2.141 1.00 85.19 85 GLY A O 1
ATOM 663 N N . ARG A 1 86 ? -10.175 5.859 3.217 1.00 89.50 86 ARG A N 1
ATOM 664 C CA . ARG A 1 86 ? -9.528 5.591 4.516 1.00 89.50 86 ARG A CA 1
ATOM 665 C C . ARG A 1 86 ? -10.342 4.585 5.324 1.00 89.50 86 ARG A C 1
ATOM 667 O O . ARG A 1 86 ? -10.988 4.930 6.308 1.00 89.50 86 ARG A O 1
ATOM 674 N N . ASN A 1 87 ? -10.372 3.349 4.847 1.00 90.81 87 ASN A N 1
ATOM 675 C CA . ASN A 1 87 ? -11.073 2.243 5.484 1.00 90.81 87 ASN A CA 1
ATOM 676 C C . ASN A 1 87 ? -10.208 0.979 5.455 1.00 90.81 87 ASN A C 1
ATOM 678 O O . ASN A 1 87 ? -9.250 0.880 4.688 1.00 90.81 87 ASN A O 1
ATOM 682 N N . LEU A 1 88 ? -10.561 0.024 6.315 1.00 88.25 88 LEU A N 1
ATOM 683 C CA . LEU A 1 88 ? -9.790 -1.199 6.518 1.00 88.25 88 LEU A CA 1
ATOM 684 C C . LEU A 1 88 ? -9.631 -2.014 5.226 1.00 88.25 88 LEU A C 1
ATOM 686 O O . LEU A 1 88 ? -8.550 -2.532 4.963 1.00 88.25 88 LEU A O 1
ATOM 690 N N . GLU A 1 89 ? -10.694 -2.104 4.426 1.00 90.06 89 GLU A N 1
ATOM 691 C CA . GLU A 1 89 ? -10.714 -2.866 3.175 1.00 90.06 89 GLU A CA 1
ATOM 692 C C . GLU A 1 89 ? -9.707 -2.297 2.174 1.00 90.06 89 GLU A C 1
ATOM 694 O O . GLU A 1 89 ? -8.854 -3.021 1.666 1.00 90.06 89 GLU A O 1
ATOM 699 N N . ASN A 1 90 ? -9.732 -0.980 1.959 1.00 90.94 90 ASN A N 1
ATOM 700 C CA . ASN A 1 90 ? -8.811 -0.318 1.047 1.00 90.94 90 ASN A CA 1
ATOM 701 C C . ASN A 1 90 ? -7.367 -0.345 1.572 1.00 90.94 90 ASN A C 1
ATOM 703 O O . ASN A 1 90 ? -6.439 -0.531 0.790 1.00 90.94 90 ASN A O 1
ATOM 707 N N . TYR A 1 91 ? -7.153 -0.224 2.887 1.00 90.19 91 TYR A N 1
ATOM 708 C CA . TYR A 1 91 ? -5.812 -0.356 3.460 1.00 90.19 91 TYR A CA 1
ATOM 709 C C . TYR A 1 91 ? -5.220 -1.748 3.242 1.00 90.19 91 TYR A C 1
ATOM 711 O O . TYR A 1 91 ? -4.081 -1.851 2.792 1.00 90.19 91 TYR A O 1
ATOM 719 N N . ARG A 1 92 ? -5.993 -2.811 3.496 1.00 89.56 92 ARG A N 1
ATOM 720 C CA . ARG A 1 92 ? -5.562 -4.198 3.261 1.00 89.56 92 ARG A CA 1
ATOM 721 C C . ARG A 1 92 ? -5.317 -4.477 1.785 1.00 89.56 92 ARG A C 1
ATOM 723 O O . ARG A 1 92 ? -4.298 -5.070 1.443 1.00 89.56 92 ARG A O 1
ATOM 730 N N . PHE A 1 93 ? -6.222 -4.019 0.923 1.00 91.69 93 PHE A N 1
ATOM 731 C CA . PHE A 1 93 ? -6.088 -4.159 -0.522 1.00 91.69 93 PHE A CA 1
ATOM 732 C C . PHE A 1 93 ? -4.788 -3.519 -1.020 1.00 91.69 93 PHE A C 1
ATOM 734 O O . PHE A 1 93 ? -3.951 -4.199 -1.609 1.00 91.69 93 PHE A O 1
ATOM 741 N N . VAL A 1 94 ? -4.568 -2.236 -0.716 1.00 91.25 94 VAL A N 1
ATOM 742 C CA . VAL A 1 94 ? -3.359 -1.520 -1.146 1.00 91.25 94 VAL A CA 1
ATOM 743 C C . VAL A 1 94 ? -2.102 -2.161 -0.556 1.00 91.25 94 VAL A C 1
ATOM 745 O O . VAL A 1 94 ? -1.114 -2.317 -1.266 1.00 91.25 94 VAL A O 1
ATOM 748 N N . GLN A 1 95 ? -2.133 -2.583 0.710 1.00 88.12 95 GLN A N 1
ATOM 749 C CA . GLN A 1 95 ? -1.001 -3.246 1.359 1.00 88.12 95 GLN A CA 1
ATOM 750 C C . GLN A 1 95 ? -0.602 -4.542 0.638 1.00 88.12 95 GLN A C 1
ATOM 752 O O . GLN A 1 95 ? 0.575 -4.738 0.329 1.00 88.12 95 GLN A O 1
ATOM 757 N N . LYS A 1 96 ? -1.579 -5.410 0.352 1.00 87.94 96 LYS A N 1
ATOM 758 C CA . LYS A 1 96 ? -1.374 -6.680 -0.353 1.00 87.94 96 LYS A CA 1
ATOM 759 C C . LYS A 1 96 ? -0.803 -6.449 -1.747 1.00 87.94 96 LYS A C 1
ATOM 761 O O . LYS A 1 96 ? 0.201 -7.053 -2.115 1.00 87.94 96 LYS A O 1
ATOM 766 N N . GLU A 1 97 ? -1.415 -5.552 -2.508 1.00 88.81 97 GLU A N 1
ATOM 767 C CA . GLU A 1 97 ? -1.019 -5.312 -3.891 1.00 88.81 97 GLU A CA 1
ATOM 768 C C . GLU A 1 97 ? 0.353 -4.636 -4.003 1.00 88.81 97 GLU A C 1
ATOM 770 O O . GLU A 1 97 ? 1.125 -4.960 -4.904 1.00 88.81 97 GLU A O 1
ATOM 775 N N . LEU A 1 98 ? 0.706 -3.746 -3.069 1.00 87.44 98 LEU A N 1
ATOM 776 C CA . LEU A 1 98 ? 2.052 -3.172 -2.999 1.00 87.44 98 LEU A CA 1
ATOM 777 C C . LEU A 1 98 ? 3.115 -4.242 -2.737 1.00 87.44 98 LEU A C 1
ATOM 779 O O . LEU A 1 98 ? 4.172 -4.209 -3.362 1.00 87.44 98 LEU A O 1
ATOM 783 N N . LEU A 1 99 ? 2.835 -5.214 -1.866 1.00 85.19 99 LEU A N 1
ATOM 784 C CA . LEU A 1 99 ? 3.734 -6.346 -1.636 1.00 85.19 99 LEU A CA 1
ATOM 785 C C . LEU A 1 99 ? 3.887 -7.228 -2.878 1.00 85.19 99 LEU A C 1
ATOM 787 O O . LEU A 1 99 ? 5.002 -7.627 -3.199 1.00 85.19 99 LEU A O 1
ATOM 791 N N . LEU A 1 100 ? 2.795 -7.491 -3.600 1.00 84.19 100 LEU A N 1
ATOM 792 C CA . LEU A 1 100 ? 2.816 -8.251 -4.857 1.00 84.19 100 LEU A CA 1
ATOM 793 C C . LEU A 1 100 ? 3.506 -7.500 -6.007 1.00 84.19 100 LEU A C 1
ATOM 795 O O . LEU A 1 100 ? 3.950 -8.120 -6.977 1.00 84.19 100 LEU A O 1
ATOM 799 N N . ALA A 1 101 ? 3.565 -6.170 -5.931 1.00 81.75 101 ALA A N 1
ATOM 800 C CA . ALA A 1 101 ? 4.247 -5.330 -6.907 1.00 81.75 101 ALA A CA 1
ATOM 801 C C . ALA A 1 101 ? 5.767 -5.309 -6.718 1.00 81.75 101 ALA A C 1
ATOM 803 O O . ALA A 1 101 ? 6.492 -5.058 -7.683 1.00 81.75 101 ALA A O 1
ATOM 804 N N . LEU A 1 102 ? 6.259 -5.575 -5.505 1.00 79.06 102 LEU A N 1
ATOM 805 C CA . LEU A 1 102 ? 7.691 -5.655 -5.258 1.00 79.06 102 LEU A CA 1
ATOM 806 C C . LEU A 1 102 ? 8.272 -6.852 -6.025 1.00 79.06 102 LEU A C 1
ATOM 808 O O . LEU A 1 102 ? 7.801 -7.977 -5.850 1.00 79.06 102 LEU A O 1
ATOM 812 N N . PRO A 1 103 ? 9.303 -6.653 -6.865 1.00 68.06 103 PRO A N 1
ATOM 813 C CA . PRO A 1 103 ? 9.957 -7.777 -7.509 1.00 68.06 103 PRO A CA 1
ATOM 814 C C . PRO A 1 103 ? 10.589 -8.660 -6.432 1.00 68.06 103 PRO A C 1
ATOM 816 O O . PRO A 1 103 ? 11.368 -8.166 -5.610 1.00 68.06 103 PRO A O 1
ATOM 819 N N . SER A 1 104 ? 10.300 -9.966 -6.465 1.00 59.31 104 SER A N 1
ATOM 820 C CA . SER A 1 104 ? 11.125 -10.965 -5.782 1.00 59.31 104 SER A CA 1
ATOM 821 C C . SER A 1 104 ? 12.555 -10.730 -6.243 1.00 59.31 104 SER A C 1
ATOM 823 O O . SER A 1 104 ? 12.863 -10.878 -7.427 1.00 59.31 104 SER A O 1
ATOM 825 N N . THR A 1 105 ? 13.398 -10.226 -5.343 1.00 54.47 105 THR A N 1
ATOM 826 C CA . THR A 1 105 ? 14.732 -9.730 -5.687 1.00 54.47 105 THR A CA 1
ATOM 827 C C . THR A 1 105 ? 15.461 -10.767 -6.542 1.00 54.47 105 THR A C 1
ATOM 829 O O . THR A 1 105 ? 15.596 -11.904 -6.077 1.00 54.47 105 THR A O 1
ATOM 832 N N . PRO A 1 106 ? 15.946 -10.436 -7.757 1.00 40.94 106 PRO A N 1
ATOM 833 C CA . PRO A 1 106 ? 16.796 -11.356 -8.490 1.00 40.94 106 PRO A CA 1
ATOM 834 C C . PRO A 1 106 ? 18.004 -11.655 -7.608 1.00 40.94 106 PRO A C 1
ATOM 836 O O . PRO A 1 106 ? 18.716 -10.750 -7.166 1.00 40.94 106 PRO A O 1
ATOM 839 N N . GLN A 1 107 ? 18.164 -12.937 -7.291 1.00 41.91 107 GLN A N 1
ATOM 840 C CA . GLN A 1 107 ? 19.244 -13.452 -6.469 1.00 41.91 107 GLN A CA 1
ATOM 841 C C . GLN A 1 1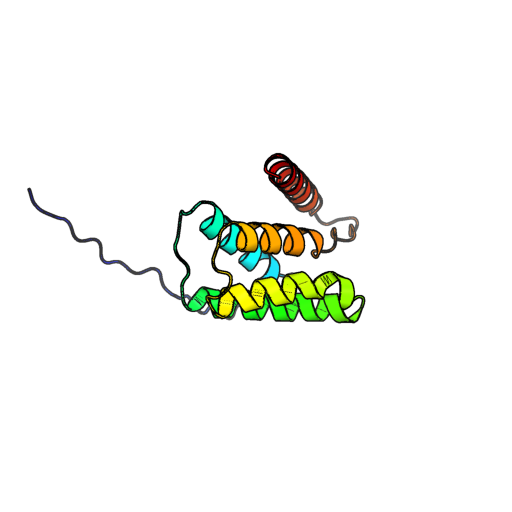07 ? 20.569 -13.071 -7.127 1.00 41.91 107 GLN A C 1
ATOM 843 O O . GLN A 1 107 ? 20.989 -13.692 -8.101 1.00 41.91 107 GLN A O 1
ATOM 848 N N . VAL A 1 108 ? 21.236 -12.042 -6.609 1.00 42.69 108 VAL A N 1
ATOM 849 C CA . VAL A 1 108 ? 22.654 -11.856 -6.895 1.00 42.69 108 VAL A CA 1
ATOM 850 C C . VAL A 1 108 ? 23.367 -12.927 -6.067 1.00 42.69 108 VAL A C 1
ATOM 852 O O . VAL A 1 108 ? 23.207 -12.926 -4.840 1.00 42.69 108 VAL A O 1
ATOM 855 N N . PRO A 1 109 ? 24.095 -13.879 -6.680 1.00 39.91 109 PRO A N 1
ATOM 856 C CA . PRO A 1 109 ? 24.788 -14.913 -5.927 1.00 39.91 109 PRO A CA 1
ATOM 857 C C . PRO A 1 109 ? 25.866 -14.240 -5.071 1.00 39.91 109 PRO A C 1
ATOM 859 O O . PRO A 1 109 ? 26.896 -13.813 -5.584 1.00 39.91 109 PRO A O 1
ATOM 862 N N . GLY A 1 110 ? 25.594 -14.091 -3.772 1.00 47.31 110 GLY A N 1
ATOM 863 C CA . GLY A 1 110 ? 26.539 -13.531 -2.801 1.00 47.31 110 GLY A CA 1
ATOM 864 C C . GLY A 1 110 ? 26.006 -12.449 -1.858 1.00 47.31 110 GLY A C 1
ATOM 865 O O . GLY A 1 110 ? 26.783 -11.952 -1.051 1.00 47.31 110 GLY A O 1
ATOM 866 N N . SER A 1 111 ? 24.728 -12.060 -1.906 1.00 43.53 111 SER A N 1
ATOM 867 C CA . SER A 1 111 ? 24.177 -11.099 -0.933 1.00 43.53 111 SER A CA 1
ATOM 868 C C . SER A 1 111 ? 22.924 -11.648 -0.254 1.00 43.53 111 SER A C 1
ATOM 870 O O . SER A 1 111 ? 21.920 -11.913 -0.909 1.00 43.53 111 SER A O 1
ATOM 872 N N . GLU A 1 112 ? 23.000 -11.829 1.067 1.00 46.34 112 GLU A N 1
ATOM 873 C CA . GLU A 1 112 ? 21.923 -12.279 1.960 1.00 46.34 112 GLU A CA 1
ATOM 874 C C . GLU A 1 112 ? 20.661 -11.410 1.820 1.00 46.34 112 GLU A C 1
ATOM 876 O O . GLU A 1 112 ? 20.485 -10.417 2.521 1.00 46.34 112 GLU A O 1
ATOM 881 N N . LYS A 1 113 ? 19.761 -11.759 0.896 1.00 50.97 113 LYS A N 1
ATOM 882 C CA . LYS A 1 113 ? 18.416 -11.155 0.812 1.00 50.97 113 LYS A CA 1
ATOM 883 C C . LYS A 1 113 ? 17.286 -12.159 0.571 1.00 50.97 113 LYS A C 1
ATOM 885 O O . LYS A 1 113 ? 16.145 -11.739 0.429 1.00 50.97 113 LYS A O 1
ATOM 890 N N . VAL A 1 114 ? 17.567 -13.465 0.620 1.00 48.66 114 VAL A N 1
ATOM 891 C CA . VAL A 1 114 ? 16.546 -14.532 0.516 1.00 48.66 114 VAL A CA 1
ATOM 892 C C . VAL A 1 114 ? 15.507 -14.436 1.648 1.00 48.66 114 VAL A C 1
ATOM 894 O O . VAL A 1 114 ? 14.334 -14.718 1.440 1.00 48.66 114 VAL A O 1
ATOM 897 N N . TYR A 1 115 ? 15.912 -13.941 2.821 1.00 46.56 115 TYR A N 1
ATOM 898 C CA . TYR A 1 115 ? 15.059 -13.859 4.012 1.00 46.56 115 TYR A CA 1
ATOM 899 C C . TYR A 1 115 ? 13.834 -12.932 3.865 1.00 46.56 115 TYR A C 1
ATOM 901 O O . TYR A 1 115 ? 12.784 -13.204 4.439 1.00 46.56 115 TYR A O 1
ATOM 909 N N . ASN A 1 116 ? 13.927 -11.853 3.073 1.00 51.31 116 ASN A N 1
ATOM 910 C CA . ASN A 1 116 ? 12.795 -10.929 2.897 1.00 51.31 116 ASN A CA 1
ATOM 911 C C . ASN A 1 116 ? 11.668 -11.529 2.043 1.00 51.31 116 ASN A C 1
ATOM 913 O O . ASN A 1 116 ? 10.505 -11.204 2.258 1.00 51.31 116 ASN A O 1
ATOM 917 N N . ASP A 1 117 ? 12.003 -12.399 1.088 1.00 59.19 117 ASP A N 1
ATOM 918 C CA . ASP A 1 117 ? 11.013 -13.039 0.216 1.00 59.19 117 ASP A CA 1
ATOM 919 C C . ASP A 1 117 ? 10.167 -14.052 1.005 1.00 59.19 117 ASP A C 1
ATOM 921 O O . ASP A 1 117 ? 8.942 -14.064 0.896 1.00 59.19 117 ASP A O 1
ATOM 925 N N . GLU A 1 118 ? 10.799 -14.814 1.907 1.00 59.53 118 GLU A N 1
ATOM 926 C CA . GLU A 1 118 ? 10.095 -15.738 2.800 1.00 59.53 118 GLU A CA 1
ATOM 927 C C . GLU A 1 118 ? 9.165 -14.999 3.774 1.00 59.53 118 GLU A C 1
ATOM 929 O O . GLU A 1 118 ? 8.010 -15.396 3.927 1.00 59.53 118 GLU A O 1
ATOM 934 N N . ILE A 1 119 ? 9.607 -13.880 4.365 1.00 59.59 119 ILE A N 1
ATOM 935 C CA . ILE A 1 119 ? 8.745 -13.039 5.216 1.00 59.59 119 ILE A CA 1
ATOM 936 C C . ILE A 1 119 ? 7.554 -12.493 4.427 1.00 59.59 119 ILE A C 1
ATOM 938 O O . ILE A 1 119 ? 6.419 -12.606 4.892 1.00 59.59 119 ILE A O 1
ATOM 942 N N . ASN A 1 120 ? 7.783 -11.946 3.230 1.00 61.25 120 ASN A N 1
ATOM 943 C CA . ASN A 1 120 ? 6.705 -11.446 2.377 1.00 61.25 120 ASN A CA 1
ATOM 944 C C . ASN A 1 120 ? 5.720 -12.567 2.018 1.00 61.25 120 ASN A C 1
ATOM 946 O O . ASN A 1 120 ? 4.510 -12.364 2.080 1.00 61.25 120 ASN A O 1
ATOM 950 N N . SER A 1 121 ? 6.216 -13.768 1.708 1.00 67.31 121 SER A N 1
ATOM 951 C CA . SER A 1 121 ? 5.379 -14.936 1.425 1.00 67.31 121 SER A CA 1
ATOM 952 C C . SER A 1 121 ? 4.534 -15.355 2.631 1.00 67.31 121 SER A C 1
ATOM 954 O O . SER A 1 121 ? 3.339 -15.617 2.485 1.00 67.31 121 SER A O 1
ATOM 956 N N . LEU A 1 122 ? 5.121 -15.399 3.831 1.00 66.75 122 LEU A N 1
ATOM 957 C CA . LEU A 1 122 ? 4.399 -15.713 5.067 1.00 66.75 122 LEU A CA 1
ATOM 958 C C . LEU A 1 122 ? 3.328 -14.663 5.373 1.00 66.75 122 LEU A C 1
ATOM 960 O O . LEU A 1 122 ? 2.213 -15.015 5.756 1.00 66.75 122 LEU A O 1
ATOM 964 N N . PHE A 1 123 ? 3.641 -13.389 5.149 1.00 64.31 123 PHE A N 1
ATOM 965 C CA . PHE A 1 123 ? 2.706 -12.293 5.354 1.00 64.31 123 PHE A CA 1
ATOM 966 C C . PHE A 1 123 ? 1.537 -12.328 4.360 1.00 64.31 123 PHE A C 1
ATOM 968 O O . PHE A 1 123 ? 0.381 -12.204 4.760 1.00 64.31 123 PHE A O 1
ATOM 975 N N . LEU A 1 124 ? 1.807 -12.581 3.076 1.00 71.19 124 LEU A N 1
ATOM 976 C CA . LEU A 1 124 ? 0.768 -12.742 2.054 1.00 71.19 124 LEU A CA 1
ATOM 977 C C . LEU A 1 124 ? -0.177 -13.904 2.385 1.00 71.19 124 LEU A C 1
ATOM 979 O O . LEU A 1 124 ? -1.391 -13.727 2.320 1.00 71.19 124 LEU A O 1
ATOM 983 N N . LYS A 1 125 ? 0.362 -15.046 2.833 1.00 70.81 125 LYS A N 1
ATOM 984 C CA . LYS A 1 125 ? -0.453 -16.182 3.296 1.00 70.81 125 LYS A CA 1
ATOM 985 C C . LYS A 1 125 ? -1.357 -15.800 4.458 1.00 70.81 125 LYS A C 1
ATOM 987 O O . LYS A 1 125 ? -2.504 -16.223 4.506 1.00 70.81 125 LYS A O 1
ATOM 992 N N . GLN A 1 126 ? -0.852 -15.005 5.399 1.00 67.94 126 GLN A N 1
ATOM 993 C CA . GLN A 1 126 ? -1.662 -14.532 6.512 1.00 67.94 126 GLN A CA 1
ATOM 994 C C . GLN A 1 126 ? -2.798 -13.621 6.033 1.00 67.94 126 GLN A C 1
ATOM 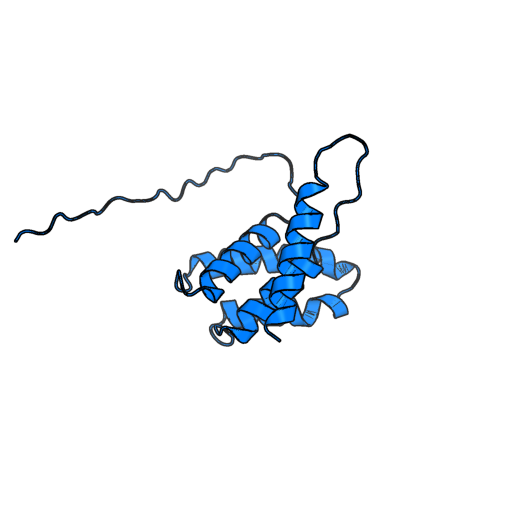996 O O . GLN A 1 126 ? -3.897 -13.728 6.564 1.00 67.94 126 GLN A O 1
ATOM 1001 N N . LEU A 1 127 ? -2.571 -12.771 5.028 1.00 63.47 127 LEU A N 1
ATOM 1002 C CA . LEU A 1 127 ? -3.624 -11.933 4.447 1.00 63.47 127 LEU A CA 1
ATOM 1003 C C . LEU A 1 127 ? -4.704 -12.748 3.720 1.00 63.47 127 LEU A C 1
ATOM 1005 O O . LEU A 1 127 ? -5.873 -12.395 3.824 1.00 63.47 127 LEU A O 1
ATOM 1009 N N . GLU A 1 128 ? -4.349 -13.840 3.037 1.00 66.62 128 GLU A N 1
ATOM 1010 C CA . GLU A 1 128 ? -5.317 -14.734 2.370 1.00 66.62 128 GLU A CA 1
ATOM 1011 C C . GLU A 1 128 ? -6.263 -15.448 3.346 1.00 66.62 128 GLU A C 1
ATOM 1013 O O . GLU A 1 128 ? -7.367 -15.820 2.969 1.00 66.62 128 GLU A O 1
ATOM 1018 N N . VAL A 1 129 ? -5.858 -15.635 4.604 1.00 67.56 129 VAL A N 1
ATOM 1019 C CA . VAL A 1 129 ? -6.690 -16.290 5.629 1.00 67.56 129 VAL A CA 1
ATOM 1020 C C . VAL A 1 129 ? -7.848 -15.395 6.105 1.00 67.56 129 VAL A C 1
ATOM 1022 O O . VAL A 1 129 ? -8.794 -15.898 6.708 1.00 67.56 129 VAL A O 1
ATOM 1025 N N . TYR A 1 130 ? -7.792 -14.083 5.852 1.00 50.41 130 TYR A N 1
ATOM 1026 C CA . TYR A 1 130 ? -8.805 -13.113 6.291 1.00 50.41 130 TYR A CA 1
ATOM 1027 C C . TYR A 1 130 ? -9.768 -12.651 5.180 1.00 50.41 130 TYR A C 1
ATOM 1029 O O . TYR A 1 130 ? -10.520 -11.704 5.430 1.00 50.41 130 TYR A O 1
ATOM 1037 N N . ASP A 1 131 ? -9.727 -13.279 3.999 1.00 43.88 131 ASP A N 1
ATOM 1038 C CA . ASP A 1 131 ? -10.629 -13.034 2.855 1.00 43.88 131 ASP A CA 1
ATOM 1039 C C . ASP A 1 131 ? -11.846 -13.983 2.881 1.00 43.88 131 ASP A C 1
ATOM 1041 O O . ASP A 1 131 ? -11.656 -15.196 3.147 1.00 43.88 131 ASP A O 1
#

Foldseek 3Di:
DDDDDDDDDDDPPPPPPPDPCPQQPLLVVLLVVLVCLLVVVDDDDLVNLVSLVVNLVSLVVLCVVPVPLCVVLNVLSVCCNVVNNSDNVSSLVNSLSSLVSDPPDDDPPPDPDNVVVVVSVVVNVVSVVVD

Radius of gyration: 17.08 Å; chains: 1; bounding box: 39×33×61 Å

Sequence (131 aa):
RLTGKIKDIKNYSKNETTSADLPFEAIKNAVSRLEQLVQGEQEFKEDDTILFTAAGNELAQLAIENPGKYLQVLQGLKSIENNTGRNLENYRFVQKELLLALPSTPQVPGSEKVYNDEINSLFLKQLEVYD

pLDDT: mean 72.03, std 19.28, range [32.0, 91.69]

Secondary structure (DSSP, 8-state):
----------------------TTHHHHHHHHHHHHHHTTSS---HHHHHHHHHHHHHHHHHTTT-HHHHHHHHHHHHHHHTTSS-SHHHHHHHHHHHHHHS------TTS--HHHHHHHHHHHHHHHTT-